Protein AF-A0A6M5Z4W3-F1 (afdb_monomer_lite)

pLDDT: mean 70.96, std 9.64, range [47.41, 86.81]

Sequence (164 aa):
MSFRVVSAALLLSSVPIVGCGTVANVARSRPEEGGRVPFGGVKQDMVCIRKAANGDLGFRAHPKSDAEQYPQLALMCFCAVDLPFSVIGDILTWPYTVSFTLINEPVPTPLMGPSSAPVPGAVLIPAQGSVFAPGVTPAPGSGETRPMIPPAVPLPQPRPANLP

Organism: NCBI:txid2774151

Secondary structure (DSSP, 8-state):
-HHHHHHHHHHHHHTTTS-HHHHHHHHT--GGGTSPPTTHHHHHHHHHHHHHHHTTTTTTT----TTSHHHHHHHHHHHHHHHHHHHHHHHHHHHHHHHHHHHHSPP------------TT---PPPPPPPPPPP-----------------PPPPPPPPP---

Foldseek 3Di:
DVVVVVVVVVVVVCDVQQFPLQVCQVVPQDVVPPGRDQLSSLVVLVVLLVCLVVVVPPPPPDDDDPVVVVVSVVSNVSSVVNNVSSVVSSVVCVVVRVVVCVVPPPDPPPPPPPPPDPDPDPDDDDDDDDDDDDDDDDDPPPPPCDPPPPPPDDDDDDDDDDDD

Radius of gyration: 29.25 Å; chains: 1; bounding box: 59×66×80 Å

Structure (mmCIF, N/CA/C/O backbone):
data_AF-A0A6M5Z4W3-F1
#
_entry.id   AF-A0A6M5Z4W3-F1
#
loop_
_atom_site.group_PDB
_atom_site.id
_atom_site.type_symbol
_atom_site.label_atom_id
_atom_site.label_alt_id
_atom_site.label_comp_id
_atom_site.label_asym_id
_atom_site.label_entity_id
_atom_site.label_seq_id
_atom_site.pdbx_PDB_ins_code
_atom_site.Cartn_x
_atom_site.Cartn_y
_atom_site.Cartn_z
_atom_site.occupancy
_atom_site.B_iso_or_equiv
_atom_site.auth_seq_id
_atom_site.auth_comp_id
_atom_site.auth_asym_id
_atom_site.auth_atom_id
_atom_site.pdbx_PDB_model_num
ATOM 1 N N . MET A 1 1 ? 18.772 23.012 -7.279 1.00 57.94 1 MET A N 1
ATOM 2 C CA . MET A 1 1 ? 18.583 22.663 -5.848 1.00 57.94 1 MET A CA 1
ATOM 3 C C . MET A 1 1 ? 17.150 22.941 -5.383 1.00 57.94 1 MET A C 1
ATOM 5 O O . MET A 1 1 ? 16.519 22.027 -4.875 1.00 57.94 1 MET A O 1
ATOM 9 N N . SER A 1 2 ? 16.600 24.135 -5.632 1.00 68.75 2 SER A N 1
ATOM 10 C CA . SER A 1 2 ? 15.237 24.556 -5.239 1.00 68.75 2 SER A CA 1
ATOM 11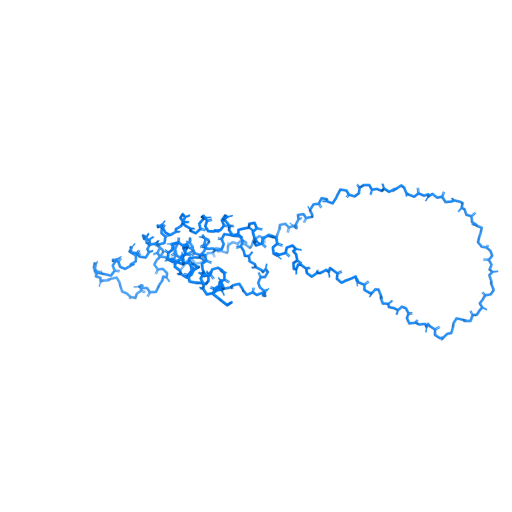 C C . SER A 1 2 ? 14.103 23.620 -5.684 1.00 68.75 2 SER A C 1
ATOM 13 O O . SER A 1 2 ? 13.245 23.291 -4.877 1.00 68.75 2 SER A O 1
ATOM 15 N N . PHE A 1 3 ? 14.129 23.107 -6.918 1.00 73.94 3 PHE A N 1
ATOM 16 C CA . PHE A 1 3 ? 13.088 22.195 -7.422 1.00 73.94 3 PHE A CA 1
ATOM 17 C C . PHE A 1 3 ? 12.959 20.891 -6.612 1.00 73.94 3 PHE A C 1
ATOM 19 O O . PHE A 1 3 ? 11.853 20.416 -6.359 1.00 73.94 3 PHE A O 1
ATOM 26 N N . ARG A 1 4 ? 14.089 20.331 -6.152 1.00 71.56 4 ARG A N 1
ATOM 27 C CA . ARG A 1 4 ? 14.097 19.115 -5.321 1.00 71.56 4 ARG A CA 1
ATOM 28 C C . ARG A 1 4 ? 13.531 19.386 -3.927 1.00 71.56 4 ARG A C 1
ATOM 30 O O . ARG A 1 4 ? 12.799 18.556 -3.408 1.00 71.56 4 ARG A O 1
ATOM 37 N N . VAL A 1 5 ? 13.828 20.558 -3.360 1.00 78.06 5 VAL A N 1
ATOM 38 C CA . VAL A 1 5 ? 13.319 20.982 -2.045 1.00 78.06 5 VAL A CA 1
ATOM 39 C C . VAL A 1 5 ? 11.813 21.236 -2.099 1.00 78.06 5 VAL A C 1
ATOM 41 O O . VAL A 1 5 ? 11.091 20.744 -1.241 1.00 78.06 5 VAL A O 1
ATOM 44 N N . VAL A 1 6 ? 11.323 21.924 -3.135 1.00 79.06 6 VAL A N 1
ATOM 45 C CA . VAL A 1 6 ? 9.884 22.175 -3.332 1.00 79.06 6 VAL A CA 1
ATOM 46 C C . VAL A 1 6 ? 9.124 20.870 -3.575 1.00 79.06 6 VAL A C 1
ATOM 48 O O . VAL A 1 6 ? 8.075 20.661 -2.976 1.00 79.06 6 VAL A O 1
ATOM 51 N N . SER A 1 7 ? 9.674 19.954 -4.380 1.00 68.62 7 SER A N 1
ATOM 52 C CA . SER A 1 7 ? 9.058 18.637 -4.607 1.00 68.62 7 SER A CA 1
ATOM 53 C C . SER A 1 7 ? 9.009 17.795 -3.331 1.00 68.62 7 SER A C 1
ATOM 55 O O . SER A 1 7 ? 7.982 17.191 -3.040 1.00 68.62 7 SER A O 1
ATOM 57 N N . ALA A 1 8 ? 10.087 17.782 -2.540 1.00 68.19 8 ALA A N 1
ATOM 58 C CA . ALA A 1 8 ? 10.112 17.081 -1.260 1.00 68.19 8 ALA A CA 1
ATOM 59 C C . ALA A 1 8 ? 9.130 17.697 -0.252 1.00 68.19 8 ALA A C 1
ATOM 61 O O . ALA A 1 8 ? 8.435 16.956 0.430 1.00 68.19 8 ALA A O 1
ATOM 62 N N . ALA A 1 9 ? 9.030 19.028 -0.191 1.00 76.75 9 ALA A N 1
ATOM 63 C CA . ALA A 1 9 ? 8.095 19.725 0.690 1.00 76.75 9 ALA A CA 1
ATOM 64 C C . ALA A 1 9 ? 6.630 19.478 0.301 1.00 76.75 9 ALA A C 1
ATOM 66 O O . ALA A 1 9 ? 5.814 19.229 1.180 1.00 76.75 9 ALA A O 1
ATOM 67 N N . LEU A 1 10 ? 6.303 19.482 -0.997 1.00 72.25 10 LEU A N 1
ATOM 68 C CA . LEU A 1 10 ? 4.963 19.147 -1.494 1.00 72.25 10 LEU A CA 1
ATOM 69 C C . LEU A 1 10 ? 4.605 17.679 -1.237 1.00 72.25 10 LEU A C 1
ATOM 71 O O . LEU A 1 10 ? 3.479 17.394 -0.845 1.00 72.25 10 LEU A O 1
ATOM 75 N N . LEU A 1 11 ? 5.562 16.759 -1.398 1.00 66.38 11 LEU A N 1
ATOM 76 C CA . LEU A 1 11 ? 5.385 15.357 -1.011 1.00 66.38 11 LEU A CA 1
ATOM 77 C C . LEU A 1 11 ? 5.155 15.224 0.497 1.00 66.38 11 LEU A C 1
ATOM 79 O O . LEU A 1 11 ? 4.247 14.520 0.914 1.00 66.38 11 LEU A O 1
ATOM 83 N N . LEU A 1 12 ? 5.928 15.928 1.326 1.00 67.06 12 LEU A N 1
ATOM 84 C CA . LEU A 1 12 ? 5.754 15.901 2.781 1.00 67.06 12 LEU A CA 1
ATOM 85 C C . LEU A 1 12 ? 4.433 16.543 3.224 1.00 67.06 12 LEU A C 1
ATOM 87 O O . LEU A 1 12 ? 3.841 16.100 4.202 1.00 67.06 12 LEU A O 1
ATOM 91 N N . SER A 1 13 ? 3.962 17.573 2.517 1.00 68.88 13 SER A N 1
ATOM 92 C CA . SER A 1 13 ? 2.669 18.201 2.802 1.00 68.88 13 SER A CA 1
ATOM 93 C C . SER A 1 13 ? 1.497 17.365 2.297 1.00 68.88 13 SER A C 1
ATOM 95 O O . SER A 1 13 ? 0.391 17.532 2.807 1.00 68.88 13 SER A O 1
ATOM 97 N N . SER A 1 14 ? 1.711 16.486 1.314 1.00 64.94 14 SER A N 1
ATOM 98 C CA . SER A 1 14 ? 0.694 15.542 0.868 1.00 64.94 14 SER A CA 1
ATOM 99 C C . SER A 1 14 ? 0.680 14.262 1.694 1.00 64.94 14 SER A C 1
ATOM 101 O O . SER A 1 14 ? -0.360 13.633 1.719 1.00 64.94 14 SER A O 1
ATOM 103 N N . VAL A 1 15 ? 1.736 13.902 2.436 1.00 61.84 15 VAL A N 1
ATOM 104 C CA . VAL A 1 15 ? 1.760 12.755 3.379 1.00 61.84 15 VAL A CA 1
ATOM 105 C C . VAL A 1 15 ? 0.565 12.683 4.348 1.00 61.84 15 VAL A C 1
ATOM 107 O O . VAL A 1 15 ? 0.100 11.579 4.590 1.00 61.84 15 VAL A O 1
ATOM 110 N N . PRO A 1 16 ? 0.024 13.777 4.914 1.00 56.06 16 PRO A N 1
ATOM 111 C CA . PRO A 1 16 ? -1.213 13.695 5.701 1.00 56.06 16 PRO A CA 1
ATOM 112 C C . PRO A 1 16 ? -2.486 13.483 4.859 1.00 56.06 16 PRO A C 1
ATOM 114 O O . PRO A 1 16 ? -3.539 13.203 5.420 1.00 56.06 16 PRO A O 1
ATOM 117 N N . ILE A 1 17 ? -2.402 13.643 3.536 1.00 59.41 17 ILE A N 1
ATOM 118 C CA . ILE A 1 17 ? -3.491 13.457 2.563 1.00 59.41 17 ILE A CA 1
ATOM 119 C C . ILE A 1 17 ? -3.387 12.086 1.879 1.00 59.41 17 ILE A C 1
ATOM 121 O O . ILE A 1 17 ? -4.408 11.489 1.568 1.00 59.41 17 ILE A O 1
ATOM 125 N N . VAL A 1 18 ? -2.177 11.584 1.611 1.00 58.56 18 VAL A N 1
ATOM 126 C CA . VAL A 1 18 ? -1.943 10.224 1.111 1.00 58.56 18 VAL A CA 1
ATOM 127 C C . VAL A 1 18 ? -1.845 9.326 2.321 1.00 58.56 18 VAL A C 1
ATOM 129 O O . VAL A 1 18 ? -0.907 9.463 3.099 1.00 58.56 18 VAL A O 1
ATOM 132 N N . GLY A 1 19 ? -2.808 8.432 2.484 1.00 61.88 19 GLY A N 1
ATOM 133 C CA . GLY A 1 19 ? -2.976 7.746 3.747 1.00 61.88 19 GLY A CA 1
ATOM 134 C C . GLY A 1 19 ? -1.731 7.085 4.319 1.00 61.88 19 GLY A C 1
ATOM 135 O O . GLY A 1 19 ? -0.818 6.657 3.599 1.00 61.88 19 GLY A O 1
ATOM 136 N N . CYS A 1 20 ? -1.685 7.008 5.646 1.00 67.00 20 CYS A N 1
ATOM 137 C CA . CYS A 1 20 ? -0.563 6.459 6.400 1.00 67.00 20 CYS A CA 1
ATOM 138 C C . CYS A 1 20 ? -0.210 5.030 5.950 1.00 67.00 20 CYS A C 1
ATOM 140 O O . CYS A 1 20 ? 0.972 4.663 5.939 1.00 67.00 20 CYS A O 1
ATOM 142 N N . GLY A 1 21 ? -1.202 4.267 5.477 1.00 63.25 21 GLY A N 1
ATOM 143 C CA . GLY A 1 21 ? -1.012 2.963 4.850 1.00 63.25 21 GLY A CA 1
ATOM 144 C C . GLY A 1 21 ? -0.114 3.023 3.611 1.00 63.25 21 GLY A C 1
ATOM 145 O O . GLY A 1 21 ? 0.799 2.205 3.462 1.00 63.25 21 GLY A O 1
ATOM 146 N N . THR A 1 22 ? -0.295 4.022 2.744 1.00 65.75 22 THR A N 1
ATOM 147 C CA . THR A 1 22 ? 0.499 4.187 1.511 1.00 65.75 22 THR A CA 1
ATOM 148 C C . THR A 1 22 ? 1.957 4.510 1.833 1.00 65.75 22 THR A C 1
ATOM 150 O O . THR A 1 22 ? 2.875 3.907 1.271 1.00 65.75 22 THR A O 1
ATOM 153 N N . VAL A 1 23 ? 2.190 5.408 2.794 1.00 66.94 23 VAL A N 1
ATOM 154 C CA . VAL A 1 23 ? 3.547 5.759 3.243 1.00 66.94 23 VAL A CA 1
ATOM 155 C C . VAL A 1 23 ? 4.237 4.553 3.877 1.00 66.94 23 VAL A C 1
ATOM 157 O O . VAL A 1 23 ? 5.395 4.273 3.562 1.00 66.94 23 VAL A O 1
ATOM 160 N N . ALA A 1 24 ? 3.524 3.792 4.711 1.00 68.12 24 ALA A N 1
ATOM 161 C CA . ALA A 1 24 ? 4.049 2.568 5.303 1.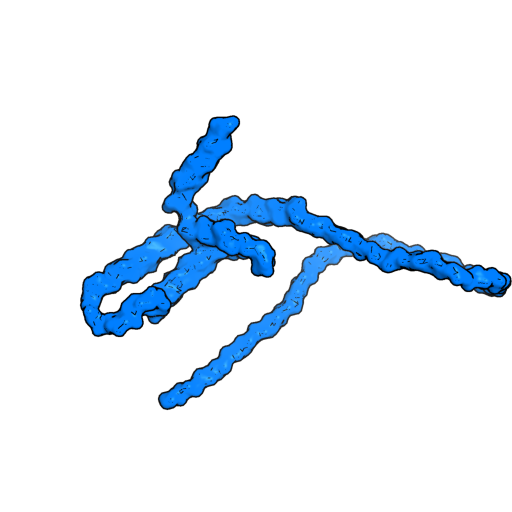00 68.12 24 ALA A CA 1
ATOM 162 C C . ALA A 1 24 ? 4.406 1.519 4.237 1.00 68.12 24 ALA A C 1
ATOM 164 O O . ALA A 1 24 ? 5.444 0.870 4.360 1.00 68.12 24 ALA A O 1
ATOM 165 N N . ASN A 1 25 ? 3.605 1.386 3.175 1.00 68.56 25 ASN A N 1
ATOM 166 C CA . ASN A 1 25 ? 3.881 0.472 2.064 1.00 68.56 25 ASN A CA 1
ATOM 167 C C . ASN A 1 25 ? 5.161 0.860 1.299 1.00 68.56 25 ASN A C 1
ATOM 169 O O . ASN A 1 25 ? 6.026 0.020 1.034 1.00 68.56 25 ASN A O 1
ATOM 173 N N . VAL A 1 26 ? 5.331 2.153 1.002 1.00 67.44 26 VAL A N 1
ATOM 174 C CA . VAL A 1 26 ? 6.539 2.659 0.331 1.00 67.44 26 VAL A CA 1
ATOM 175 C C . VAL A 1 26 ? 7.773 2.515 1.230 1.00 67.44 26 VAL A C 1
ATOM 177 O O . VAL A 1 26 ? 8.830 2.110 0.748 1.00 67.44 26 VAL A O 1
ATOM 180 N N . ALA A 1 27 ? 7.643 2.792 2.531 1.00 71.44 27 ALA A N 1
ATOM 181 C CA . ALA A 1 27 ? 8.749 2.731 3.488 1.00 71.44 27 ALA A CA 1
ATOM 182 C C . ALA A 1 27 ? 9.176 1.296 3.844 1.00 71.44 27 ALA A C 1
ATOM 184 O O . ALA A 1 27 ? 10.354 1.054 4.102 1.00 71.44 27 ALA A O 1
ATOM 185 N N . ARG A 1 28 ? 8.241 0.336 3.867 1.00 66.62 28 ARG A N 1
ATOM 186 C CA . ARG A 1 28 ? 8.508 -1.066 4.236 1.00 66.62 28 ARG A CA 1
ATOM 187 C C . ARG A 1 28 ? 8.930 -1.958 3.084 1.00 66.62 28 ARG A C 1
ATOM 189 O O . ARG A 1 28 ? 9.117 -3.143 3.327 1.00 66.62 28 ARG A O 1
ATOM 196 N N . SER A 1 29 ? 9.079 -1.431 1.871 1.00 59.28 29 SER A N 1
ATOM 197 C CA . SER A 1 29 ? 9.490 -2.212 0.702 1.00 59.28 29 SER A CA 1
ATOM 198 C C . SER A 1 29 ? 10.871 -2.846 0.932 1.00 59.28 29 SER A C 1
ATOM 200 O O . SER A 1 29 ? 11.897 -2.279 0.556 1.00 59.28 29 SER A O 1
ATOM 202 N N . ARG A 1 30 ? 10.907 -4.014 1.584 1.00 61.75 30 ARG A N 1
ATOM 203 C CA . ARG A 1 30 ? 12.092 -4.851 1.700 1.00 61.75 30 ARG A CA 1
ATOM 204 C C . ARG A 1 30 ? 12.288 -5.520 0.344 1.00 61.75 30 ARG A C 1
ATOM 206 O O . ARG A 1 30 ? 11.384 -6.216 -0.115 1.00 61.75 30 ARG A O 1
ATOM 213 N N . PRO A 1 31 ? 13.451 -5.336 -0.299 1.00 57.62 31 PRO A N 1
ATOM 214 C CA . PRO A 1 31 ? 13.738 -5.965 -1.588 1.00 57.62 31 PRO A CA 1
ATOM 215 C C . PRO A 1 31 ? 13.597 -7.495 -1.552 1.00 57.62 31 PRO A C 1
ATOM 217 O O . PRO A 1 31 ? 13.277 -8.109 -2.562 1.00 57.62 31 PRO A O 1
ATOM 220 N N . GLU A 1 32 ? 13.802 -8.095 -0.377 1.00 65.69 32 GLU A N 1
ATOM 221 C CA . GLU A 1 32 ? 13.840 -9.544 -0.162 1.00 65.69 32 GLU A CA 1
ATOM 222 C C . GLU A 1 32 ? 12.467 -10.237 -0.261 1.00 65.69 32 GLU A C 1
ATOM 224 O O . GLU A 1 32 ? 12.415 -11.439 -0.496 1.00 65.69 32 GLU A O 1
ATOM 229 N N . GLU A 1 33 ? 11.353 -9.506 -0.136 1.00 64.00 33 GLU A N 1
ATOM 230 C CA . GLU A 1 33 ? 9.992 -10.082 -0.100 1.00 64.00 33 GLU A CA 1
ATOM 231 C C . GLU A 1 33 ? 9.254 -10.035 -1.452 1.00 64.00 33 GLU A C 1
ATOM 233 O O . GLU A 1 33 ? 8.044 -10.246 -1.515 1.00 64.00 33 GLU A O 1
ATOM 238 N N . GLY A 1 34 ? 9.967 -9.799 -2.558 1.00 64.50 34 GLY A N 1
ATOM 239 C CA . GLY A 1 34 ? 9.372 -9.846 -3.902 1.00 64.50 34 GLY A CA 1
ATOM 240 C C . GLY A 1 34 ? 8.815 -8.511 -4.408 1.00 64.50 34 GLY A C 1
ATOM 241 O O . GLY A 1 34 ? 7.969 -8.489 -5.299 1.00 64.50 34 GLY A O 1
ATOM 242 N N . GLY A 1 35 ? 9.313 -7.390 -3.881 1.00 70.50 35 GLY A N 1
ATOM 243 C CA . GLY A 1 35 ? 9.053 -6.054 -4.420 1.00 70.50 35 GLY A CA 1
ATOM 244 C C . GLY A 1 35 ? 7.822 -5.349 -3.843 1.00 70.50 35 GLY A C 1
ATOM 245 O O . GLY A 1 35 ? 7.309 -5.684 -2.778 1.00 70.50 35 GLY A O 1
ATOM 246 N N . ARG A 1 36 ? 7.379 -4.288 -4.529 1.00 69.31 36 ARG A N 1
ATOM 247 C CA . ARG A 1 36 ? 6.249 -3.457 -4.089 1.00 69.31 36 ARG A CA 1
ATOM 248 C C . ARG A 1 36 ? 4.931 -4.161 -4.374 1.00 69.31 36 ARG A C 1
ATOM 250 O O . ARG A 1 36 ? 4.588 -4.405 -5.528 1.00 69.31 36 ARG A O 1
ATOM 257 N N . VAL A 1 37 ? 4.169 -4.439 -3.321 1.00 72.88 37 VAL A N 1
ATOM 258 C CA . VAL A 1 37 ? 2.866 -5.091 -3.447 1.00 72.88 37 VAL A CA 1
ATOM 259 C C . VAL A 1 37 ? 1.810 -4.059 -3.874 1.00 72.88 37 VAL A C 1
ATOM 261 O O . VAL A 1 37 ? 1.674 -3.031 -3.198 1.00 72.88 37 VAL A O 1
ATOM 264 N N . PRO A 1 38 ? 1.031 -4.316 -4.950 1.00 72.94 38 PRO A N 1
ATOM 265 C CA . PRO A 1 38 ? -0.136 -3.504 -5.287 1.00 72.94 38 PRO A CA 1
ATOM 266 C C . PRO A 1 38 ? -1.071 -3.388 -4.093 1.00 72.94 38 PRO A C 1
ATOM 268 O O . PRO A 1 38 ? -1.396 -4.395 -3.450 1.00 72.94 38 PRO A O 1
ATOM 271 N N . PHE A 1 39 ? -1.544 -2.171 -3.844 1.00 76.00 39 PHE A N 1
ATOM 272 C CA . PHE A 1 39 ? -2.502 -1.881 -2.782 1.00 76.00 39 PHE A CA 1
ATOM 273 C C . PHE A 1 39 ? -2.005 -2.231 -1.375 1.00 76.00 39 PHE A C 1
ATOM 275 O O . PHE A 1 39 ? -2.785 -2.616 -0.501 1.00 76.00 39 PHE A O 1
ATOM 282 N N . GLY A 1 40 ? -0.688 -2.184 -1.152 1.00 77.25 40 GLY A N 1
ATOM 283 C CA . GLY A 1 40 ? -0.115 -2.542 0.142 1.00 77.25 40 GLY A CA 1
ATOM 284 C C . GLY A 1 40 ? -0.572 -1.611 1.267 1.00 77.25 40 GLY A C 1
ATOM 285 O O . GLY A 1 40 ? -0.731 -2.081 2.393 1.00 77.25 40 GLY A O 1
ATOM 286 N N . GLY A 1 41 ? -0.886 -0.345 0.960 1.00 76.06 41 GLY A N 1
ATOM 287 C CA . GLY A 1 41 ? -1.475 0.575 1.931 1.00 76.06 41 GLY A CA 1
ATOM 288 C C . GLY A 1 41 ? -2.867 0.135 2.364 1.00 76.06 41 GLY A C 1
ATOM 289 O O . GLY A 1 41 ? -3.093 -0.114 3.544 1.00 76.06 41 GLY A O 1
ATOM 290 N N . VAL A 1 42 ? -3.753 -0.122 1.400 1.00 79.12 42 VAL A N 1
ATOM 291 C CA . VAL A 1 42 ? -5.114 -0.620 1.672 1.00 79.12 42 VAL A CA 1
ATOM 292 C C . VAL A 1 42 ? -5.101 -1.949 2.435 1.00 79.12 42 VAL A C 1
ATOM 294 O O . VAL A 1 42 ? -5.888 -2.148 3.362 1.00 79.12 42 VAL A O 1
ATOM 297 N N . LYS A 1 43 ? -4.198 -2.874 2.082 1.00 82.81 43 LYS A N 1
ATOM 298 C CA . LYS A 1 43 ? -4.043 -4.146 2.810 1.00 82.81 43 LYS A CA 1
ATOM 299 C C . LYS A 1 43 ? -3.619 -3.915 4.258 1.00 82.81 43 LYS A C 1
ATOM 301 O O . LYS A 1 43 ? -4.160 -4.565 5.151 1.00 82.81 43 LYS A O 1
ATOM 306 N N . GLN A 1 44 ? -2.678 -3.004 4.494 1.00 80.50 44 GLN A N 1
ATOM 307 C CA . GLN A 1 44 ? -2.225 -2.656 5.837 1.00 80.50 44 GLN A CA 1
ATOM 308 C C . GLN A 1 44 ? -3.354 -2.018 6.658 1.00 80.50 44 GLN A C 1
ATOM 310 O O . GLN A 1 44 ? -3.562 -2.421 7.805 1.00 80.50 44 GLN A O 1
ATOM 315 N N . ASP A 1 45 ? -4.123 -1.105 6.062 1.00 78.75 45 ASP A N 1
ATOM 316 C CA . ASP A 1 45 ? -5.263 -0.444 6.706 1.00 78.75 45 ASP A CA 1
ATOM 317 C C . ASP A 1 45 ? -6.349 -1.466 7.076 1.00 78.75 45 ASP A C 1
ATOM 319 O O . ASP A 1 45 ? -6.831 -1.492 8.209 1.00 78.75 45 ASP A O 1
ATOM 323 N N . MET A 1 46 ? -6.660 -2.401 6.171 1.00 83.00 46 MET A N 1
ATOM 324 C CA . MET A 1 46 ? -7.587 -3.512 6.423 1.00 83.00 46 MET A CA 1
ATOM 325 C C . MET A 1 46 ? -7.108 -4.447 7.539 1.00 83.00 46 MET A C 1
ATOM 327 O O . MET A 1 46 ? -7.906 -4.877 8.376 1.00 83.00 46 MET A O 1
ATOM 331 N N . VAL A 1 47 ? -5.811 -4.763 7.586 1.00 85.31 47 VAL A N 1
ATOM 332 C CA . VAL A 1 47 ? -5.230 -5.559 8.678 1.00 85.31 47 VAL A CA 1
ATOM 333 C C . VAL A 1 47 ? -5.325 -4.800 10.001 1.00 85.31 47 VAL A C 1
ATOM 335 O O . VAL A 1 47 ? -5.635 -5.416 11.021 1.00 85.31 47 VAL A O 1
ATOM 338 N N . CYS A 1 48 ? -5.098 -3.485 9.996 1.00 80.88 48 CYS A N 1
ATOM 339 C CA . CYS A 1 48 ? -5.234 -2.641 11.180 1.00 80.88 48 CYS A CA 1
ATOM 340 C C . CYS A 1 48 ? -6.683 -2.619 11.685 1.00 80.88 48 CYS A C 1
ATOM 342 O O . CYS A 1 48 ? -6.918 -2.927 12.851 1.00 80.88 48 CYS A O 1
ATOM 344 N N . ILE A 1 49 ? -7.654 -2.375 10.797 1.00 82.19 49 ILE A N 1
ATOM 345 C CA . ILE A 1 49 ? -9.090 -2.390 11.116 1.00 82.19 49 ILE A CA 1
ATOM 346 C C . ILE A 1 49 ? -9.512 -3.760 11.651 1.00 82.19 49 ILE A C 1
ATOM 348 O O . ILE A 1 49 ? -10.189 -3.831 12.673 1.00 82.19 49 ILE A O 1
ATOM 352 N N . ARG A 1 50 ? -9.075 -4.861 11.022 1.00 86.81 50 ARG A N 1
ATOM 353 C CA . ARG A 1 50 ? -9.378 -6.221 11.497 1.00 86.81 50 ARG A CA 1
ATOM 354 C C . ARG A 1 50 ? -8.795 -6.475 12.891 1.00 86.81 50 ARG A C 1
ATOM 356 O O . ARG A 1 50 ? -9.501 -6.988 13.753 1.00 86.81 50 ARG A O 1
ATOM 363 N N . LYS A 1 51 ? -7.530 -6.112 13.129 1.00 83.94 51 LYS A N 1
ATOM 364 C CA . LYS A 1 51 ? -6.887 -6.266 14.447 1.00 83.94 51 LYS A CA 1
ATOM 365 C C . LYS A 1 51 ? -7.552 -5.396 15.510 1.00 83.94 51 LYS A C 1
ATOM 367 O O . LYS A 1 51 ? -7.740 -5.853 16.634 1.00 83.94 51 LYS A O 1
ATOM 372 N N . ALA A 1 52 ? -7.932 -4.170 15.156 1.00 80.75 52 ALA A N 1
ATOM 373 C CA . ALA A 1 52 ? -8.692 -3.289 16.028 1.00 80.75 52 ALA A CA 1
ATOM 374 C C . ALA A 1 52 ? -10.065 -3.897 16.349 1.00 80.75 52 ALA A C 1
ATOM 376 O O . ALA A 1 52 ? -10.418 -3.969 17.517 1.00 80.75 52 ALA A O 1
ATOM 377 N N . ALA A 1 53 ? -10.797 -4.417 15.364 1.00 81.31 53 ALA A N 1
ATOM 378 C CA . ALA A 1 53 ? -12.100 -5.049 15.578 1.00 81.31 53 ALA A CA 1
ATOM 379 C C . ALA A 1 53 ? -12.021 -6.308 16.464 1.00 81.31 53 ALA A C 1
ATOM 381 O O . ALA A 1 53 ? -12.905 -6.541 17.284 1.00 81.31 53 ALA A O 1
ATOM 382 N N . ASN A 1 54 ? -10.944 -7.087 16.342 1.00 84.19 54 ASN A N 1
ATOM 383 C CA . ASN A 1 54 ? -10.716 -8.284 17.156 1.00 84.19 54 ASN A CA 1
ATOM 384 C C . ASN A 1 54 ? -10.172 -7.984 18.566 1.00 84.19 54 ASN A C 1
ATOM 386 O O . ASN A 1 54 ? -10.149 -8.870 19.418 1.00 84.19 54 ASN A O 1
ATOM 390 N N . GLY A 1 55 ? -9.717 -6.753 18.827 1.00 78.31 55 GLY A N 1
ATOM 391 C CA . GLY A 1 55 ? -9.035 -6.397 20.075 1.00 78.31 55 GLY A CA 1
ATOM 392 C C . GLY A 1 55 ? -7.588 -6.904 20.174 1.00 78.31 55 GLY A C 1
ATOM 393 O O . GLY A 1 55 ? -7.019 -6.904 21.264 1.00 78.31 55 GLY A O 1
ATOM 394 N N . ASP A 1 56 ? -6.976 -7.292 19.051 1.00 81.62 56 ASP A N 1
ATOM 395 C CA . ASP A 1 56 ? -5.627 -7.879 18.976 1.00 81.62 56 ASP A CA 1
ATOM 396 C C . ASP A 1 56 ? -4.498 -6.845 19.160 1.00 81.62 56 ASP A C 1
ATOM 398 O O . ASP A 1 56 ? -3.329 -7.206 19.277 1.00 81.62 56 ASP A O 1
ATOM 402 N N . LEU A 1 57 ? -4.812 -5.544 19.186 1.00 72.62 57 LEU A N 1
ATOM 403 C CA . LEU A 1 57 ? -3.828 -4.458 19.327 1.00 72.62 57 LEU A CA 1
ATOM 404 C C . LEU A 1 57 ? -3.284 -4.281 20.759 1.00 72.62 57 LEU A C 1
ATOM 406 O O . LEU A 1 57 ? -2.727 -3.238 21.081 1.00 72.62 57 LEU A O 1
ATOM 410 N N . GLY A 1 58 ? -3.419 -5.288 21.625 1.00 63.50 58 GLY A N 1
ATOM 411 C CA . GLY A 1 58 ? -2.758 -5.310 22.935 1.00 63.50 58 GLY A CA 1
ATOM 412 C C . GLY A 1 58 ? -3.383 -4.418 24.013 1.00 63.50 58 GLY A C 1
ATOM 413 O O . GLY A 1 58 ? -2.907 -4.432 25.141 1.00 63.50 58 GLY A O 1
ATOM 414 N N . PHE A 1 59 ? -4.481 -3.711 23.728 1.00 55.66 59 PHE A N 1
ATOM 415 C CA . PHE A 1 59 ? -5.244 -2.979 24.753 1.00 55.66 59 PHE A CA 1
ATOM 416 C C . PHE A 1 59 ? -6.136 -3.888 25.614 1.00 55.66 59 PHE A C 1
ATOM 418 O O . PHE A 1 59 ? -6.725 -3.449 26.596 1.00 55.66 59 PHE A O 1
ATOM 425 N N . ARG A 1 60 ? -6.209 -5.188 25.307 1.00 55.50 60 ARG A N 1
ATOM 426 C CA . ARG A 1 60 ? -6.853 -6.174 26.178 1.00 55.50 60 ARG A CA 1
ATOM 427 C C . ARG A 1 60 ? -5.867 -6.697 27.224 1.00 55.50 60 ARG A C 1
ATOM 429 O O . ARG A 1 60 ? -5.317 -7.783 27.077 1.00 55.50 60 ARG A O 1
ATOM 436 N N . ALA A 1 61 ? -5.702 -5.949 28.310 1.00 51.06 61 ALA A N 1
ATOM 437 C CA . ALA A 1 61 ? -5.236 -6.531 29.572 1.00 51.06 61 ALA A CA 1
ATOM 438 C C . ALA A 1 61 ? -6.323 -6.528 30.659 1.00 51.06 61 ALA A C 1
ATOM 440 O O . ALA A 1 61 ? -6.303 -7.402 31.520 1.00 51.06 61 ALA A O 1
ATOM 441 N N . HIS A 1 62 ? -7.334 -5.652 30.587 1.00 53.25 62 HIS A N 1
ATOM 442 C CA . HIS A 1 62 ? -8.473 -5.721 31.501 1.00 53.25 62 HIS A CA 1
ATOM 443 C C . HIS A 1 62 ? -9.777 -5.198 30.881 1.00 53.25 62 HIS A C 1
ATOM 445 O O . HIS A 1 62 ? -9.807 -4.098 30.343 1.00 53.25 62 HIS A O 1
ATOM 451 N N . PRO A 1 63 ? -10.896 -5.935 30.990 1.00 56.28 63 PRO A N 1
ATOM 452 C CA . PRO A 1 63 ? -12.211 -5.388 30.695 1.00 56.28 63 PRO A CA 1
ATOM 453 C C . PRO A 1 63 ? -12.640 -4.520 31.880 1.00 56.28 63 PRO A C 1
ATOM 455 O O . PRO A 1 63 ? -13.238 -5.067 32.802 1.00 56.28 63 PRO A O 1
ATOM 458 N N . LYS A 1 64 ? -12.282 -3.227 31.935 1.00 53.31 64 LYS A N 1
ATOM 459 C CA . LYS A 1 64 ? -12.855 -2.277 32.920 1.00 53.31 64 LYS A CA 1
ATOM 460 C C . LYS A 1 64 ? -12.396 -0.825 32.702 1.00 53.31 64 LYS A C 1
ATOM 462 O O . LYS A 1 64 ? -11.528 -0.333 33.408 1.00 53.31 64 LYS A O 1
ATOM 467 N N . SER A 1 65 ? -13.027 -0.125 31.762 1.00 60.91 65 SER A N 1
ATOM 468 C CA . SER A 1 65 ? -13.598 1.225 31.949 1.00 60.91 65 SER A CA 1
ATOM 469 C C . SER A 1 65 ? -14.087 1.759 30.597 1.00 60.91 65 SER A C 1
ATOM 471 O O . SER A 1 65 ? -13.400 1.616 29.588 1.00 60.91 65 SER A O 1
ATOM 473 N N . ASP A 1 66 ? -15.256 2.403 30.567 1.00 64.00 66 ASP A N 1
ATOM 474 C CA . ASP A 1 66 ? -15.831 3.013 29.352 1.00 64.00 66 ASP A CA 1
ATOM 475 C C . ASP A 1 66 ? -14.924 4.102 28.729 1.00 64.00 66 ASP A C 1
ATOM 477 O O . ASP A 1 66 ? -15.129 4.530 27.595 1.00 64.00 66 ASP A O 1
ATOM 481 N N . ALA A 1 67 ? -13.879 4.533 29.445 1.00 63.44 67 ALA A N 1
ATOM 482 C CA . ALA A 1 67 ? -12.912 5.523 28.987 1.00 63.44 67 ALA A CA 1
ATOM 483 C C . ALA A 1 67 ? -11.892 4.976 27.963 1.00 63.44 67 ALA A C 1
ATOM 485 O O . ALA A 1 67 ? -11.376 5.751 27.158 1.00 63.44 67 ALA A O 1
ATOM 486 N N . GLU A 1 68 ? -11.621 3.664 27.933 1.00 62.12 68 GLU A N 1
ATOM 487 C CA . GLU A 1 68 ? -10.610 3.072 27.033 1.00 62.12 68 GLU A CA 1
ATOM 488 C C . GLU A 1 68 ? -11.143 2.699 25.634 1.00 62.12 68 GLU A C 1
ATOM 490 O O . GLU A 1 68 ? -10.353 2.401 24.738 1.00 62.12 68 GLU A O 1
ATOM 495 N N . GLN A 1 69 ? -12.458 2.770 25.384 1.00 67.88 69 GLN A N 1
ATOM 496 C CA . GLN A 1 69 ? -13.028 2.494 24.051 1.00 67.88 69 GLN A CA 1
ATOM 497 C C . GLN A 1 69 ? -12.774 3.612 23.027 1.00 67.88 69 GLN A C 1
ATOM 499 O O . GLN A 1 69 ? -12.691 3.352 21.823 1.00 67.88 69 GLN A O 1
ATOM 504 N N . TYR A 1 70 ? -12.621 4.855 23.488 1.00 75.19 70 TYR A N 1
ATOM 505 C CA . TYR A 1 70 ? -12.422 6.024 22.630 1.00 75.19 70 TYR A CA 1
ATOM 506 C C . TYR A 1 70 ? -11.200 5.947 21.700 1.00 75.19 70 TYR A C 1
ATOM 508 O O . TYR A 1 70 ? -11.370 6.197 20.506 1.00 75.19 70 TYR A O 1
ATOM 516 N 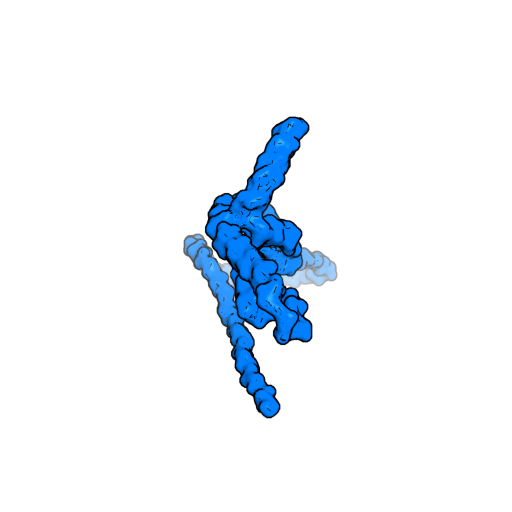N . PRO A 1 71 ? -9.984 5.596 22.163 1.00 76.06 71 PRO A N 1
ATOM 517 C CA . PRO A 1 71 ? -8.812 5.545 21.287 1.00 76.06 71 PRO A CA 1
ATOM 518 C C . PRO A 1 71 ? -8.921 4.475 20.193 1.00 76.06 71 PRO A C 1
ATOM 520 O O . PRO A 1 71 ? -8.472 4.698 19.070 1.00 76.06 71 PRO A O 1
ATOM 523 N N . GLN A 1 72 ? -9.552 3.335 20.481 1.00 74.12 72 GLN A N 1
ATOM 524 C CA . GLN A 1 72 ? -9.725 2.257 19.505 1.00 74.12 72 GLN A CA 1
ATOM 525 C C . GLN A 1 72 ? -10.749 2.633 18.428 1.00 74.12 72 GLN A C 1
ATOM 527 O O . GLN A 1 72 ? -10.513 2.395 17.242 1.00 74.12 72 GLN A O 1
ATOM 532 N N . LEU A 1 73 ? -11.847 3.284 18.829 1.00 79.06 73 LEU A N 1
ATOM 533 C CA . LEU A 1 73 ? -12.833 3.829 17.899 1.00 79.06 73 LEU A CA 1
ATOM 534 C C . LEU A 1 73 ? -12.233 4.957 17.051 1.00 79.06 73 LEU A C 1
ATOM 536 O O . LEU A 1 73 ? -12.443 4.987 15.842 1.00 79.06 73 LEU A O 1
ATOM 540 N N . ALA A 1 74 ? -11.438 5.842 17.658 1.00 79.94 74 ALA A N 1
ATOM 541 C CA . ALA A 1 74 ? -10.745 6.910 16.946 1.00 79.94 74 ALA A CA 1
ATOM 542 C C . ALA A 1 74 ? -9.766 6.354 15.902 1.00 79.94 74 ALA A C 1
ATOM 544 O O . ALA A 1 74 ? -9.771 6.821 14.765 1.00 79.94 74 ALA A O 1
ATOM 545 N N . LEU A 1 75 ? -8.982 5.325 16.247 1.00 79.75 75 LEU A N 1
ATOM 546 C CA . LEU A 1 75 ? -8.076 4.662 15.308 1.00 79.75 75 LEU A CA 1
ATOM 547 C C . LEU A 1 75 ? -8.842 3.989 14.162 1.00 79.75 75 LEU A C 1
ATOM 549 O O . LEU A 1 75 ? -8.453 4.121 13.005 1.00 79.75 75 LEU A O 1
ATOM 553 N N . MET A 1 76 ? -9.947 3.304 14.466 1.00 78.12 76 MET A N 1
ATOM 554 C CA . MET A 1 76 ? -10.787 2.672 13.450 1.00 78.12 76 MET A CA 1
ATOM 555 C C . MET A 1 76 ? -11.410 3.710 12.506 1.00 78.12 76 MET A C 1
ATOM 557 O O . MET A 1 76 ? -11.363 3.522 11.292 1.00 78.12 76 MET A O 1
ATOM 561 N N . CYS A 1 77 ? -11.940 4.815 13.038 1.00 79.44 77 CYS A N 1
ATOM 562 C CA . CYS A 1 77 ? -12.450 5.931 12.240 1.00 79.44 77 CYS A CA 1
ATOM 563 C C . CYS A 1 77 ? -11.347 6.562 11.389 1.00 79.44 77 CYS A C 1
ATOM 565 O O . CYS A 1 77 ? -11.575 6.831 10.214 1.00 79.44 77 CYS A O 1
ATOM 567 N N . PHE A 1 78 ? -10.149 6.749 11.948 1.00 80.12 78 PHE A N 1
ATOM 568 C CA . PHE A 1 78 ? -9.008 7.278 11.209 1.00 80.12 78 PHE A CA 1
ATOM 569 C C . PHE A 1 78 ? -8.647 6.359 10.037 1.00 80.12 78 PHE A C 1
ATOM 571 O O . PHE A 1 78 ? -8.659 6.813 8.901 1.00 80.12 78 PHE A O 1
ATOM 578 N N . CYS A 1 79 ? -8.456 5.055 10.272 1.00 75.31 79 CYS A N 1
ATOM 579 C CA . CYS A 1 79 ? -8.184 4.087 9.204 1.00 75.31 79 CYS A CA 1
ATOM 580 C C . CYS A 1 79 ? -9.317 4.001 8.164 1.00 75.31 79 CYS A C 1
ATOM 582 O O . CYS A 1 79 ? -9.049 3.825 6.979 1.00 75.31 79 CYS A O 1
ATOM 584 N N . ALA A 1 80 ? -10.581 4.122 8.580 1.00 79.25 80 ALA A N 1
ATOM 585 C CA . ALA A 1 80 ? -11.719 4.088 7.661 1.00 79.25 80 ALA A CA 1
ATOM 586 C C . ALA A 1 80 ? -11.775 5.329 6.755 1.00 79.25 80 ALA A C 1
ATOM 588 O O . ALA A 1 80 ? -12.068 5.204 5.566 1.00 79.25 80 ALA A O 1
ATOM 589 N N . VAL A 1 81 ? -11.474 6.511 7.303 1.00 81.62 81 VAL A N 1
ATOM 590 C CA . VAL A 1 81 ? -11.390 7.766 6.539 1.00 81.62 81 VAL A CA 1
ATOM 591 C C . VAL A 1 81 ? -10.149 7.787 5.648 1.00 81.62 81 VAL A C 1
ATOM 593 O O . VAL A 1 81 ? -10.199 8.359 4.564 1.00 81.62 81 VAL A O 1
ATOM 596 N N . ASP A 1 82 ? -9.068 7.130 6.069 1.00 76.38 82 ASP A N 1
ATOM 597 C CA . ASP A 1 82 ? -7.806 7.052 5.329 1.00 76.38 82 ASP A CA 1
ATOM 598 C C . ASP A 1 82 ? -7.874 6.117 4.112 1.00 76.38 82 ASP A C 1
ATOM 600 O O . ASP A 1 82 ? -7.208 6.322 3.098 1.00 76.38 82 ASP A O 1
ATOM 604 N N . LEU A 1 83 ? -8.745 5.111 4.174 1.00 79.38 83 LEU A N 1
ATOM 605 C CA . LEU A 1 83 ? -8.890 4.090 3.142 1.00 79.38 83 LEU A CA 1
ATOM 606 C C . LEU A 1 83 ? -9.128 4.619 1.716 1.00 79.38 83 LEU A C 1
ATOM 608 O O . LEU A 1 83 ? -8.429 4.168 0.805 1.00 79.38 83 LEU A O 1
ATOM 612 N N . PRO A 1 84 ? -10.075 5.548 1.460 1.00 79.25 84 PRO A N 1
ATOM 613 C CA . PRO A 1 84 ? -10.256 6.112 0.123 1.00 79.25 84 PRO A CA 1
ATOM 614 C C . PRO A 1 84 ? -9.004 6.842 -0.373 1.00 79.25 84 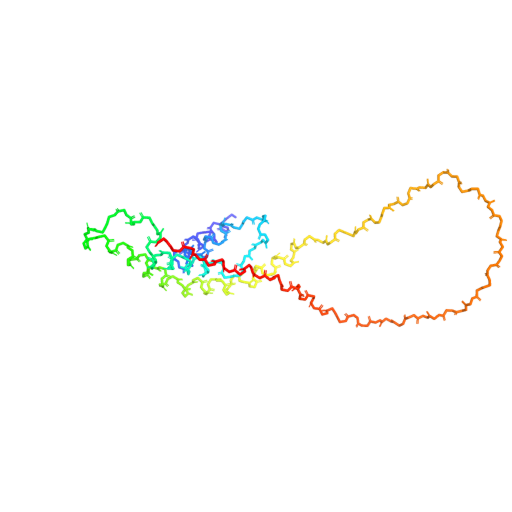PRO A C 1
ATOM 616 O O . PRO A 1 84 ? -8.681 6.756 -1.558 1.00 79.25 84 PRO A O 1
ATOM 619 N N . PHE A 1 85 ? -8.262 7.505 0.515 1.00 79.19 85 PHE A N 1
ATOM 620 C CA . PHE A 1 85 ? -7.016 8.173 0.151 1.00 79.19 85 PHE A CA 1
ATOM 621 C C . PHE A 1 85 ? -5.901 7.175 -0.159 1.00 79.19 85 PHE A C 1
ATOM 623 O O . PHE A 1 85 ? -5.191 7.364 -1.146 1.00 79.19 85 PHE A O 1
ATOM 630 N N . SER A 1 86 ? -5.789 6.088 0.610 1.00 74.75 86 SER A N 1
ATOM 631 C CA . SER A 1 86 ? -4.881 4.977 0.304 1.00 74.75 86 SER A CA 1
ATOM 632 C C . SER A 1 86 ? -5.202 4.347 -1.056 1.00 74.75 86 SER A C 1
ATOM 634 O O . SER A 1 86 ? -4.297 4.127 -1.857 1.00 74.75 86 SER A O 1
ATOM 636 N N . VAL A 1 87 ? -6.485 4.137 -1.380 1.00 80.94 87 VAL A N 1
ATOM 637 C CA . VAL A 1 87 ? -6.906 3.622 -2.697 1.00 80.94 87 VAL A CA 1
ATOM 638 C C . VAL A 1 87 ? -6.503 4.575 -3.823 1.00 80.94 87 VAL A C 1
ATOM 640 O O . VAL A 1 87 ? -5.931 4.133 -4.818 1.00 80.94 87 VAL A O 1
ATOM 643 N N . ILE A 1 88 ? -6.771 5.877 -3.682 1.00 81.12 88 ILE A N 1
ATOM 644 C CA . ILE A 1 88 ? -6.396 6.878 -4.693 1.00 81.12 88 ILE A CA 1
ATOM 645 C C . ILE A 1 88 ? -4.873 6.938 -4.842 1.00 81.12 88 ILE A C 1
ATOM 647 O O . ILE A 1 88 ? -4.368 6.929 -5.964 1.00 81.12 88 ILE A O 1
ATOM 651 N N . GLY A 1 89 ? -4.142 6.954 -3.726 1.00 78.62 89 GLY A N 1
ATOM 652 C CA . GLY A 1 89 ? -2.684 6.930 -3.704 1.00 78.62 89 GLY A CA 1
ATOM 653 C C . GLY A 1 89 ? -2.135 5.714 -4.441 1.00 78.62 89 GLY A C 1
ATOM 654 O O . GLY A 1 89 ? -1.320 5.866 -5.350 1.00 78.62 89 GLY A O 1
ATOM 655 N N . ASP A 1 90 ? -2.631 4.520 -4.131 1.00 78.25 90 ASP A N 1
ATOM 656 C CA . ASP A 1 90 ? -2.216 3.289 -4.797 1.00 78.25 90 ASP A CA 1
ATOM 657 C C . ASP A 1 90 ? -2.558 3.311 -6.300 1.00 78.25 90 ASP A C 1
ATOM 659 O O . ASP A 1 90 ? -1.692 2.986 -7.111 1.00 78.25 90 ASP A O 1
ATOM 663 N N . ILE A 1 91 ? -3.749 3.777 -6.704 1.00 81.25 91 ILE A N 1
ATOM 664 C CA . ILE A 1 91 ? -4.137 3.903 -8.125 1.00 81.25 91 ILE A CA 1
ATOM 665 C C . ILE A 1 91 ? -3.215 4.872 -8.875 1.00 81.25 91 ILE A C 1
ATOM 667 O O . ILE A 1 91 ? -2.771 4.560 -9.980 1.00 81.25 91 ILE A O 1
ATOM 671 N N . LEU A 1 92 ? -2.909 6.033 -8.291 1.00 81.88 92 LEU A N 1
ATOM 672 C CA . LEU A 1 92 ? -2.052 7.041 -8.923 1.00 81.88 92 LEU A CA 1
ATOM 673 C C . LEU A 1 92 ? -0.583 6.605 -8.972 1.00 81.88 92 LEU A C 1
ATOM 675 O O . LEU A 1 92 ? 0.129 6.918 -9.926 1.00 81.88 92 LEU A O 1
ATOM 679 N N . THR A 1 93 ? -0.121 5.866 -7.963 1.00 78.06 93 THR A N 1
ATOM 680 C CA . THR A 1 93 ? 1.282 5.434 -7.857 1.00 78.06 93 THR A CA 1
ATOM 681 C C . THR A 1 93 ? 1.544 4.127 -8.612 1.00 78.06 93 THR A C 1
ATOM 683 O O . THR A 1 93 ? 2.6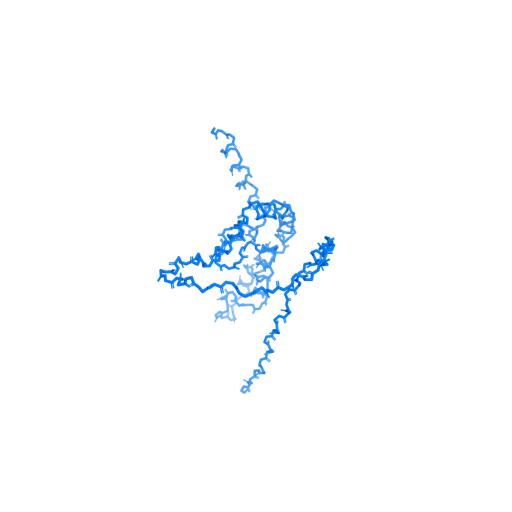96 3.808 -8.928 1.00 78.06 93 THR A O 1
ATOM 686 N N . TRP A 1 94 ? 0.496 3.368 -8.944 1.00 80.81 94 TRP A N 1
ATOM 687 C CA . TRP A 1 94 ? 0.611 2.081 -9.626 1.00 80.81 94 TRP A CA 1
ATOM 688 C C . TRP A 1 94 ? 1.283 2.168 -11.007 1.00 80.81 94 TRP A C 1
ATOM 690 O O . TRP A 1 94 ? 2.276 1.464 -11.199 1.00 8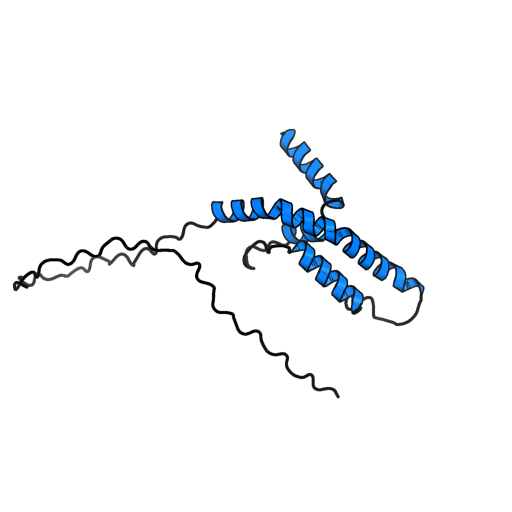0.81 94 TRP A O 1
ATOM 700 N N . PRO A 1 95 ? 0.874 3.050 -11.947 1.00 81.44 95 PRO A N 1
ATOM 701 C CA . PRO A 1 95 ? 1.510 3.148 -13.264 1.00 81.44 95 PRO A CA 1
ATOM 702 C C . PRO A 1 95 ? 2.996 3.498 -13.174 1.00 81.44 95 PRO A C 1
ATOM 704 O O . PRO A 1 95 ? 3.814 2.953 -13.917 1.00 81.44 95 PRO A O 1
ATOM 707 N N . TYR A 1 96 ? 3.352 4.372 -12.227 1.00 81.00 96 TYR A N 1
ATOM 708 C CA . TYR A 1 96 ? 4.740 4.737 -11.973 1.00 81.00 96 TYR A CA 1
ATOM 709 C C . TYR A 1 96 ? 5.534 3.542 -11.443 1.00 81.00 96 TYR A C 1
ATOM 711 O O . TYR A 1 96 ? 6.631 3.270 -11.920 1.00 81.00 96 TYR A O 1
ATOM 719 N N . THR A 1 97 ? 4.965 2.795 -10.495 1.00 78.56 97 THR A N 1
ATOM 720 C CA . THR A 1 97 ? 5.607 1.608 -9.921 1.00 78.56 97 THR A CA 1
ATOM 721 C C . THR A 1 97 ? 5.801 0.517 -10.970 1.00 78.56 97 THR A C 1
ATOM 723 O O . THR A 1 97 ? 6.897 -0.020 -11.071 1.00 78.56 97 THR A O 1
ATOM 726 N N . VAL A 1 98 ? 4.790 0.235 -11.797 1.00 83.00 98 VAL A N 1
ATOM 727 C CA . VAL A 1 98 ? 4.889 -0.741 -12.896 1.00 83.00 98 VAL A CA 1
ATOM 728 C C . VAL A 1 98 ? 5.966 -0.327 -13.895 1.00 83.00 98 VAL A C 1
ATOM 730 O O . VAL A 1 98 ? 6.825 -1.134 -14.236 1.00 83.00 98 VAL A O 1
ATOM 733 N N . SER A 1 99 ? 5.969 0.940 -14.317 1.00 85.06 99 SER A N 1
ATOM 734 C CA . SER A 1 99 ? 6.968 1.448 -15.266 1.00 85.06 99 SER A CA 1
ATOM 735 C C . SER A 1 99 ? 8.377 1.389 -14.682 1.00 85.06 99 SER A C 1
ATOM 737 O O . SER A 1 99 ? 9.311 0.956 -15.350 1.00 85.06 99 SER A O 1
ATOM 739 N N . PHE A 1 100 ? 8.534 1.787 -13.419 1.00 81.75 100 PHE A N 1
ATOM 740 C CA . PHE A 1 100 ? 9.815 1.734 -12.728 1.00 81.75 100 PHE A CA 1
ATOM 741 C C . PHE A 1 100 ? 10.329 0.296 -12.620 1.00 81.75 100 PHE A C 1
ATOM 743 O O . PHE A 1 100 ? 11.499 0.061 -12.905 1.00 81.75 100 PHE A O 1
ATOM 750 N N . THR A 1 101 ? 9.472 -0.661 -12.257 1.00 81.12 101 THR A N 1
ATOM 751 C CA . THR A 1 101 ? 9.847 -2.078 -12.196 1.00 81.12 101 THR A CA 1
ATOM 752 C C . THR A 1 101 ? 10.256 -2.594 -13.570 1.00 81.12 101 THR A C 1
ATOM 754 O O . THR A 1 101 ? 11.337 -3.148 -13.685 1.00 81.12 101 THR A O 1
ATOM 757 N N . LEU A 1 102 ? 9.474 -2.334 -14.624 1.00 84.88 102 LEU A N 1
ATOM 758 C CA . LEU A 1 102 ? 9.798 -2.777 -15.988 1.00 84.88 102 LEU A CA 1
ATOM 759 C C . LEU A 1 102 ? 11.132 -2.218 -16.503 1.00 84.88 102 LEU A C 1
ATOM 761 O O . LEU A 1 102 ? 11.866 -2.916 -17.191 1.00 84.88 102 LEU A O 1
ATOM 765 N N . ILE A 1 103 ? 11.457 -0.965 -16.174 1.00 83.94 103 ILE A N 1
ATOM 766 C CA . ILE A 1 103 ? 12.716 -0.329 -16.597 1.00 83.94 103 ILE A CA 1
ATOM 767 C C . ILE A 1 103 ? 13.916 -0.865 -15.803 1.00 83.94 103 ILE A C 1
ATOM 769 O O . ILE A 1 103 ? 15.020 -0.930 -16.338 1.00 83.94 103 ILE A O 1
ATOM 773 N N . ASN A 1 104 ? 13.716 -1.214 -14.530 1.00 81.62 104 ASN A N 1
ATOM 774 C CA . ASN A 1 104 ? 14.785 -1.666 -13.637 1.00 81.62 104 ASN A CA 1
ATOM 775 C C . ASN A 1 104 ? 14.824 -3.188 -13.457 1.00 81.62 104 ASN A C 1
ATOM 777 O O . ASN A 1 104 ? 15.615 -3.668 -12.641 1.00 81.62 104 ASN A O 1
ATOM 781 N N . GLU A 1 105 ? 13.993 -3.951 -14.173 1.00 83.19 105 GLU A N 1
ATOM 782 C CA . GLU A 1 105 ? 14.089 -5.404 -14.149 1.00 83.19 105 GLU A CA 1
ATOM 783 C C . GLU A 1 105 ? 15.491 -5.799 -14.625 1.00 83.19 105 GLU A C 1
ATOM 785 O O . GLU A 1 105 ? 15.938 -5.345 -15.686 1.00 83.19 105 GLU A O 1
ATOM 790 N N . PRO A 1 106 ? 16.228 -6.596 -13.831 1.00 81.56 106 PRO A N 1
ATOM 791 C CA . PRO A 1 106 ? 17.548 -7.035 -14.232 1.00 81.56 106 PRO A CA 1
ATOM 792 C C . PRO A 1 106 ? 17.393 -7.806 -15.536 1.00 81.56 106 PRO A C 1
ATOM 794 O O . PRO A 1 106 ? 16.689 -8.815 -15.584 1.00 81.56 106 PRO A O 1
ATOM 797 N N . VAL A 1 107 ? 18.042 -7.311 -16.595 1.00 83.50 107 VAL A N 1
ATOM 798 C CA . VAL A 1 107 ? 18.095 -8.003 -17.883 1.00 83.50 107 VAL A CA 1
ATOM 799 C C . VAL A 1 107 ? 18.510 -9.440 -17.581 1.00 83.50 107 VAL A C 1
ATOM 801 O O . VAL A 1 107 ? 19.574 -9.610 -16.970 1.00 83.50 107 VAL A O 1
ATOM 804 N N . PRO A 1 108 ? 17.690 -10.451 -17.946 1.00 82.19 108 PRO A N 1
ATOM 805 C CA . PRO A 1 108 ? 18.018 -11.842 -17.699 1.00 82.19 108 PRO A CA 1
ATOM 806 C C . PRO A 1 108 ? 19.427 -12.066 -18.208 1.00 82.19 108 PRO A C 1
ATOM 808 O O . PRO A 1 108 ? 19.686 -11.927 -19.406 1.00 82.19 108 PRO A O 1
ATOM 811 N N . THR A 1 109 ? 20.361 -12.294 -17.284 1.00 81.94 109 THR A N 1
ATOM 812 C CA . THR A 1 109 ? 21.744 -12.504 -17.678 1.00 81.94 109 THR A CA 1
ATOM 813 C C . THR A 1 109 ? 21.692 -13.750 -18.541 1.00 81.94 109 THR A C 1
ATOM 815 O O . THR A 1 109 ? 21.209 -14.775 -18.045 1.00 81.94 109 THR A O 1
ATOM 818 N N . PRO A 1 110 ? 22.058 -13.673 -19.836 1.00 81.44 110 PRO A N 1
ATOM 819 C CA . PRO A 1 110 ? 22.023 -14.851 -20.676 1.00 81.44 110 PRO A CA 1
ATOM 820 C C . PRO A 1 110 ? 22.810 -15.911 -19.925 1.00 81.44 110 PRO A C 1
ATOM 822 O O . PRO A 1 110 ? 23.918 -15.624 -19.464 1.00 81.44 110 PRO A O 1
ATOM 825 N N . LEU A 1 111 ? 22.193 -17.080 -19.721 1.00 79.31 111 LEU A N 1
ATOM 826 C CA . LEU A 1 111 ? 22.878 -18.250 -19.196 1.00 79.31 111 LEU A CA 1
ATOM 827 C C . LEU A 1 111 ? 24.114 -18.390 -20.072 1.00 79.31 111 LEU A C 1
ATOM 829 O O . LEU A 1 111 ? 24.014 -18.810 -21.225 1.00 79.31 111 LEU A O 1
ATOM 833 N N . MET A 1 112 ? 25.261 -17.943 -19.559 1.00 79.56 112 MET A N 1
ATOM 834 C CA . MET A 1 112 ? 26.533 -18.251 -20.165 1.00 79.56 112 MET A CA 1
ATOM 835 C C . MET A 1 112 ? 26.599 -19.756 -20.015 1.00 79.56 112 MET A C 1
ATOM 837 O O . MET A 1 112 ? 26.900 -20.272 -18.937 1.00 79.56 112 MET A O 1
ATOM 841 N N . GLY A 1 113 ? 26.187 -20.455 -21.077 1.00 78.25 113 GLY A N 1
ATOM 842 C CA . GLY A 1 113 ? 26.387 -21.882 -21.188 1.00 78.25 113 GLY A CA 1
ATOM 843 C C . GLY A 1 113 ? 27.840 -22.133 -20.810 1.00 78.25 113 GLY A C 1
ATOM 844 O O . GLY A 1 113 ? 28.686 -21.297 -21.157 1.00 78.25 113 GLY A O 1
ATOM 845 N N . PRO A 1 114 ? 28.124 -23.192 -20.034 1.00 75.88 114 PRO A N 1
ATOM 846 C CA . PRO A 1 114 ? 29.482 -23.478 -19.610 1.00 75.88 114 PRO A CA 1
ATOM 847 C C . PRO A 1 114 ? 30.358 -23.381 -20.851 1.00 75.88 114 PRO A C 1
ATOM 849 O O . PRO A 1 114 ? 30.141 -24.119 -21.812 1.00 75.88 114 PRO A O 1
ATOM 852 N N . SER A 1 115 ? 31.259 -22.392 -20.864 1.00 70.69 115 SER A N 1
ATOM 853 C CA . SER A 1 115 ? 32.249 -22.261 -21.921 1.00 70.69 115 SER A CA 1
ATOM 854 C C . SER A 1 115 ? 32.925 -23.613 -21.956 1.00 70.69 115 SER A C 1
ATOM 856 O O . SER A 1 115 ? 33.538 -24.012 -20.962 1.00 70.69 115 SER A O 1
ATOM 858 N N . SER A 1 116 ? 32.677 -24.377 -23.019 1.00 71.75 116 SER A N 1
ATOM 859 C CA . SER A 1 116 ? 33.284 -25.680 -23.190 1.00 71.75 116 SER A CA 1
ATOM 860 C C . SER A 1 116 ? 34.777 -25.415 -23.171 1.00 71.75 116 SER A C 1
ATOM 862 O O . SER A 1 116 ? 35.319 -24.872 -24.136 1.00 71.75 116 SER A O 1
ATOM 864 N N . ALA A 1 117 ? 35.413 -25.699 -22.034 1.00 72.94 117 ALA A N 1
ATOM 865 C CA . ALA A 1 117 ? 36.848 -25.588 -21.910 1.00 72.94 117 ALA A CA 1
ATOM 866 C C . ALA A 1 117 ? 37.437 -26.360 -23.097 1.00 72.94 117 ALA A C 1
ATOM 868 O O . ALA A 1 117 ? 36.958 -27.467 -23.376 1.00 72.94 117 ALA A O 1
ATOM 869 N N . PRO A 1 118 ? 38.395 -25.783 -23.841 1.00 67.88 118 PRO A N 1
ATOM 870 C CA . PRO A 1 118 ? 39.021 -26.492 -24.941 1.00 67.88 118 PRO A CA 1
ATOM 871 C C . PRO A 1 118 ? 39.606 -27.773 -24.361 1.00 67.88 118 PRO A C 1
ATOM 873 O O . PRO A 1 118 ? 40.539 -27.720 -23.566 1.00 67.88 118 PRO A O 1
ATOM 876 N N . VAL A 1 119 ? 39.001 -28.911 -24.701 1.00 72.19 119 VAL A N 1
ATOM 877 C CA . VAL A 1 119 ? 39.494 -30.229 -24.313 1.00 72.19 119 VAL A CA 1
ATOM 878 C C . VAL A 1 119 ? 40.875 -30.364 -24.955 1.00 72.19 119 VAL A C 1
ATOM 880 O O . VAL A 1 119 ? 40.958 -30.423 -26.187 1.00 72.19 119 VAL A O 1
ATOM 883 N N . PRO A 1 120 ? 41.973 -30.388 -24.181 1.00 62.94 120 PRO A N 1
ATOM 884 C CA . PRO A 1 120 ? 43.290 -30.627 -24.738 1.00 62.94 120 PRO A CA 1
ATOM 885 C C . PRO A 1 120 ? 43.359 -32.123 -25.052 1.00 62.94 120 PRO A C 1
ATOM 887 O O . PRO A 1 120 ? 43.559 -32.935 -24.153 1.00 62.94 120 PRO A O 1
ATOM 890 N N . GLY A 1 121 ? 43.120 -32.504 -26.310 1.00 63.84 121 GLY A N 1
ATOM 891 C CA . GLY A 1 121 ? 43.303 -33.895 -26.743 1.00 63.84 121 GLY A CA 1
ATOM 892 C C . GLY A 1 121 ? 42.275 -34.474 -27.711 1.00 63.84 121 GLY A C 1
ATOM 893 O O . GLY A 1 121 ? 42.025 -35.675 -27.657 1.00 63.84 121 GLY A O 1
ATOM 894 N N . ALA A 1 122 ? 41.693 -33.684 -28.618 1.00 52.91 122 ALA A N 1
ATOM 895 C CA . ALA A 1 122 ? 41.013 -34.261 -29.778 1.00 52.91 122 ALA A CA 1
ATOM 896 C C . ALA A 1 122 ? 42.062 -34.827 -30.753 1.00 52.91 122 ALA A C 1
ATOM 898 O O . ALA A 1 122 ? 42.581 -34.128 -31.623 1.00 52.91 122 ALA A O 1
ATOM 899 N N . VAL A 1 123 ? 42.403 -36.102 -30.570 1.00 66.12 123 VAL A N 1
ATOM 900 C CA . VAL A 1 123 ? 43.087 -36.911 -31.582 1.00 66.12 123 VAL A CA 1
ATOM 901 C C . VAL A 1 123 ? 42.214 -36.916 -32.838 1.00 66.12 123 VAL A C 1
ATOM 903 O O . VAL A 1 123 ? 41.042 -37.283 -32.788 1.00 66.12 123 VAL A O 1
ATOM 906 N N . LEU A 1 124 ? 42.792 -36.479 -33.957 1.00 54.25 124 LEU A N 1
ATOM 907 C CA . LEU A 1 124 ? 42.197 -36.537 -35.289 1.00 54.25 124 LEU A CA 1
ATOM 908 C C . LEU A 1 124 ? 41.867 -37.997 -35.639 1.00 54.25 124 LEU A C 1
ATOM 910 O O . LEU A 1 124 ? 42.754 -38.754 -36.027 1.00 54.25 124 LEU A O 1
ATOM 914 N N . ILE A 1 125 ? 40.599 -38.394 -35.522 1.00 61.91 125 ILE A N 1
ATOM 915 C CA . ILE A 1 125 ? 40.096 -39.598 -36.192 1.00 61.91 125 ILE A CA 1
ATOM 916 C C . ILE A 1 125 ? 39.609 -39.168 -37.583 1.00 61.91 125 ILE A C 1
ATOM 918 O O . ILE A 1 125 ? 38.807 -38.234 -37.680 1.00 61.91 125 ILE A O 1
ATOM 922 N N . PRO A 1 126 ? 40.097 -39.794 -38.669 1.00 57.84 126 PRO A N 1
ATOM 923 C CA . PRO A 1 126 ? 39.697 -39.444 -40.022 1.00 57.84 126 PRO A CA 1
ATOM 924 C C . PRO A 1 126 ? 38.212 -39.738 -40.259 1.00 57.84 126 PRO A C 1
ATOM 926 O O . PRO A 1 126 ? 37.667 -40.752 -39.824 1.00 57.84 126 PRO A O 1
ATOM 929 N N . ALA A 1 127 ? 37.579 -38.812 -40.973 1.00 50.78 127 ALA A N 1
ATOM 930 C CA . ALA A 1 127 ? 36.176 -38.815 -41.342 1.00 50.78 127 ALA A CA 1
ATOM 931 C C . ALA A 1 127 ? 35.763 -40.093 -42.095 1.00 50.78 127 ALA A C 1
ATOM 933 O O . ALA A 1 127 ? 36.303 -40.400 -43.157 1.00 50.78 127 ALA A O 1
ATOM 934 N N . GLN A 1 128 ? 34.735 -40.782 -41.595 1.00 51.12 128 GLN A N 1
ATOM 935 C CA . GLN A 1 128 ? 33.872 -41.613 -42.433 1.00 51.12 128 GLN A CA 1
ATOM 936 C C . GLN A 1 128 ? 32.611 -40.816 -42.765 1.00 51.12 128 GLN A C 1
ATOM 938 O O . GLN A 1 128 ? 31.948 -40.269 -41.885 1.00 51.12 128 GLN A O 1
ATOM 943 N N . GLY A 1 129 ? 32.345 -40.697 -44.067 1.00 56.16 129 GLY A N 1
ATOM 944 C CA . GLY A 1 129 ? 31.283 -39.876 -44.630 1.00 56.16 129 GLY A CA 1
ATOM 945 C C . GLY A 1 129 ? 29.901 -40.300 -44.149 1.00 56.16 129 GLY A C 1
ATOM 946 O O . GLY A 1 129 ? 29.456 -41.415 -44.410 1.00 56.16 129 GLY A O 1
ATOM 947 N N . SER A 1 130 ? 29.209 -39.369 -43.497 1.00 57.94 130 SER A N 1
ATOM 948 C CA . SER A 1 130 ? 27.763 -39.423 -43.325 1.00 57.94 130 SER A CA 1
ATOM 949 C C . SER A 1 130 ? 27.123 -38.593 -44.432 1.00 57.94 130 SER A C 1
ATOM 951 O O . SER A 1 130 ? 27.430 -37.414 -44.616 1.00 57.94 130 SER A O 1
ATOM 953 N N . VAL A 1 131 ? 26.280 -39.261 -45.211 1.00 61.41 131 VAL A N 1
ATOM 954 C CA . VAL A 1 131 ? 25.515 -38.709 -46.323 1.00 61.41 131 VAL A CA 1
ATOM 955 C C . VAL A 1 131 ? 24.514 -37.689 -45.777 1.00 61.41 131 VAL A C 1
ATOM 957 O O . VAL A 1 131 ? 23.664 -38.011 -44.951 1.00 61.41 131 VAL A O 1
ATOM 960 N N . PHE A 1 132 ? 24.624 -36.452 -46.257 1.00 54.75 132 PHE A N 1
ATOM 961 C CA . PHE A 1 132 ? 23.662 -35.381 -46.018 1.00 54.75 132 PHE A CA 1
ATOM 962 C C . PHE A 1 132 ? 22.284 -35.759 -46.580 1.00 54.75 132 PHE A C 1
ATOM 964 O O . PHE A 1 132 ? 22.143 -35.989 -47.780 1.00 54.75 132 PHE A O 1
ATOM 971 N N . ALA A 1 133 ? 21.260 -35.743 -45.726 1.00 64.44 133 ALA A N 1
ATOM 972 C CA . ALA A 1 133 ? 19.875 -35.565 -46.151 1.00 64.44 133 ALA A CA 1
ATOM 973 C C . ALA A 1 133 ? 19.540 -34.055 -46.135 1.00 64.44 133 ALA A C 1
ATOM 975 O O . ALA A 1 133 ? 19.939 -33.360 -45.195 1.00 64.44 133 ALA A O 1
ATOM 976 N N . PRO A 1 134 ? 18.858 -33.519 -47.165 1.00 63.75 134 PRO A N 1
ATOM 977 C CA . PRO A 1 134 ? 18.586 -32.093 -47.293 1.00 63.75 134 PRO A CA 1
ATOM 978 C C . PRO A 1 134 ? 17.491 -31.615 -46.332 1.00 63.75 134 PRO A C 1
ATOM 980 O O . PRO A 1 134 ? 16.597 -32.357 -45.929 1.00 63.75 134 PRO A O 1
ATOM 983 N N . GLY A 1 135 ? 17.626 -30.340 -45.972 1.00 58.94 135 GLY A N 1
ATOM 984 C CA . GLY A 1 135 ? 16.980 -29.679 -44.850 1.00 58.94 135 GLY A CA 1
ATOM 985 C C . GLY A 1 135 ? 15.460 -29.567 -44.904 1.00 58.94 135 GLY A C 1
ATOM 986 O O . GLY A 1 135 ? 14.851 -29.335 -45.945 1.00 58.94 135 GLY A O 1
ATOM 987 N N . VAL A 1 136 ? 14.878 -29.616 -43.708 1.00 62.72 136 VAL A N 1
ATOM 988 C CA . VAL A 1 136 ? 13.567 -29.046 -43.413 1.00 62.72 136 VAL A CA 1
ATOM 989 C C . VAL A 1 136 ? 13.813 -27.796 -42.579 1.00 62.72 136 VAL A C 1
ATOM 991 O O . VAL A 1 136 ? 14.227 -27.875 -41.425 1.00 62.72 136 VAL A O 1
ATOM 994 N N . THR A 1 137 ? 13.603 -26.639 -43.195 1.00 67.38 137 THR A N 1
ATOM 995 C CA . THR A 1 137 ? 13.616 -25.328 -42.546 1.00 67.38 137 THR A CA 1
ATOM 996 C C . THR A 1 137 ? 12.338 -25.191 -41.712 1.00 67.38 137 THR A C 1
ATOM 998 O O . THR A 1 137 ? 11.256 -25.155 -42.303 1.00 67.38 137 THR A O 1
ATOM 1001 N N . PRO A 1 138 ? 12.387 -25.118 -40.369 1.00 62.47 138 PRO A N 1
ATOM 1002 C CA . PRO A 1 138 ? 11.201 -24.772 -39.605 1.00 62.47 138 PRO A CA 1
ATOM 1003 C C . PRO A 1 138 ? 10.894 -23.283 -39.806 1.00 62.47 138 PRO A C 1
ATOM 1005 O O . PRO A 1 138 ? 11.764 -22.421 -39.681 1.00 62.47 138 PRO A O 1
ATOM 1008 N N . ALA A 1 139 ? 9.643 -22.999 -40.162 1.00 69.44 139 ALA A N 1
ATOM 1009 C CA . ALA A 1 139 ? 9.114 -21.650 -40.296 1.00 69.44 139 ALA A CA 1
ATOM 1010 C C . ALA A 1 139 ? 9.229 -20.872 -38.967 1.00 69.44 139 ALA A C 1
ATOM 1012 O O . ALA A 1 139 ? 9.156 -21.482 -37.895 1.00 69.44 139 ALA A O 1
ATOM 1013 N N . PRO A 1 140 ? 9.366 -19.534 -39.009 1.00 60.69 140 PRO A N 1
ATOM 1014 C CA . PRO A 1 140 ? 9.328 -18.706 -37.813 1.00 60.69 140 PRO A CA 1
ATOM 1015 C C . PRO A 1 140 ? 7.936 -18.806 -37.182 1.00 60.69 140 PRO A C 1
ATOM 1017 O O . PRO A 1 140 ? 6.969 -18.212 -37.656 1.00 60.69 140 PRO A O 1
ATOM 1020 N N . GLY A 1 141 ? 7.835 -19.603 -36.120 1.00 55.41 141 GLY A N 1
ATOM 1021 C CA . GLY A 1 141 ? 6.654 -19.648 -35.276 1.00 55.41 141 GLY A CA 1
ATOM 1022 C C . GLY A 1 141 ? 6.473 -18.290 -34.613 1.00 55.41 141 GLY A C 1
ATOM 1023 O O . GLY A 1 141 ? 7.333 -17.838 -33.859 1.00 55.41 141 GLY A O 1
ATOM 1024 N N . SER A 1 142 ? 5.350 -17.643 -34.903 1.00 53.41 142 SER A N 1
ATOM 1025 C CA . SER A 1 142 ? 4.810 -16.534 -34.129 1.00 53.41 142 SER A CA 1
ATOM 1026 C C . SER A 1 142 ? 4.562 -17.019 -32.700 1.00 53.41 142 SER A C 1
ATOM 1028 O O . SER A 1 142 ? 3.503 -17.564 -32.388 1.00 53.41 142 SER A O 1
ATOM 1030 N N . GLY A 1 143 ? 5.583 -16.894 -31.854 1.00 47.41 143 GLY A N 1
ATOM 1031 C CA . GLY A 1 143 ? 5.495 -17.157 -30.428 1.00 47.41 143 GLY A CA 1
ATOM 1032 C C . GLY A 1 143 ? 4.585 -16.122 -29.789 1.00 47.41 143 GLY A C 1
ATOM 1033 O O . GLY A 1 143 ? 5.029 -15.048 -29.396 1.00 47.41 143 GLY A O 1
ATOM 1034 N N . GLU A 1 144 ? 3.298 -16.438 -29.711 1.00 57.19 144 GLU A N 1
ATOM 1035 C CA . GLU A 1 144 ? 2.377 -15.781 -28.798 1.00 57.19 144 GLU A CA 1
ATOM 1036 C C . GLU A 1 144 ? 2.827 -16.156 -27.382 1.00 57.19 144 GLU A C 1
ATOM 1038 O O . GLU A 1 144 ? 2.557 -17.253 -26.886 1.00 57.19 144 GLU A O 1
ATOM 1043 N N . THR A 1 145 ? 3.596 -15.264 -26.757 1.00 52.47 145 THR A N 1
ATOM 1044 C CA . THR A 1 145 ? 4.026 -15.375 -25.363 1.00 52.47 145 THR A CA 1
ATOM 1045 C C . THR A 1 145 ? 2.794 -15.258 -24.474 1.00 52.47 145 THR A C 1
ATOM 1047 O O . THR A 1 145 ? 2.476 -14.190 -23.954 1.00 52.47 145 THR A O 1
ATOM 1050 N N . ARG A 1 146 ? 2.047 -16.355 -24.318 1.00 57.31 146 ARG A N 1
ATOM 1051 C CA . ARG A 1 146 ? 1.012 -16.429 -23.292 1.00 57.31 146 ARG A CA 1
ATOM 1052 C C . ARG A 1 146 ? 1.704 -16.322 -21.934 1.00 57.31 146 ARG A C 1
ATOM 1054 O O . ARG A 1 146 ? 2.604 -17.122 -21.667 1.00 57.31 146 ARG A O 1
ATOM 1061 N N . PRO A 1 147 ? 1.314 -15.359 -21.081 1.00 61.06 147 PRO A N 1
ATOM 1062 C CA . PRO A 1 147 ? 1.857 -15.258 -19.741 1.00 61.06 147 PRO A CA 1
ATOM 1063 C C . PRO A 1 147 ? 1.608 -16.582 -19.025 1.00 61.06 147 PRO A C 1
ATOM 1065 O O . PRO A 1 147 ? 0.472 -17.041 -18.887 1.00 61.06 147 PRO A O 1
ATOM 1068 N N . MET A 1 148 ? 2.705 -17.221 -18.636 1.00 66.38 148 MET A N 1
ATOM 1069 C CA . MET A 1 148 ? 2.709 -18.455 -17.874 1.00 66.38 148 MET A CA 1
ATOM 1070 C C . MET A 1 148 ? 2.127 -18.125 -16.500 1.00 66.38 148 MET A C 1
ATOM 1072 O O . MET A 1 148 ? 2.815 -17.582 -15.641 1.00 66.38 148 MET A O 1
ATOM 1076 N N . ILE A 1 149 ? 0.827 -18.373 -16.321 1.00 67.31 149 ILE A N 1
ATOM 1077 C CA . ILE A 1 149 ? 0.172 -18.252 -15.019 1.00 67.31 149 ILE A CA 1
ATOM 1078 C C . ILE A 1 149 ? 0.837 -19.301 -14.121 1.00 67.31 149 ILE A C 1
ATOM 1080 O O . ILE A 1 149 ? 0.749 -20.493 -14.436 1.00 67.31 149 ILE A O 1
ATOM 1084 N N . PRO A 1 150 ? 1.544 -18.900 -13.050 1.00 72.38 150 PRO A N 1
ATOM 1085 C CA . PRO A 1 150 ? 2.180 -19.858 -12.166 1.00 72.38 150 PRO A CA 1
ATOM 1086 C C . PRO A 1 150 ? 1.108 -20.780 -11.568 1.00 72.38 150 PRO A C 1
ATOM 1088 O O . PRO A 1 150 ? 0.017 -20.309 -11.227 1.00 72.38 150 PRO A O 1
ATOM 1091 N N . PRO A 1 151 ? 1.384 -22.092 -11.457 1.00 71.38 151 PRO A N 1
ATOM 1092 C CA . PRO A 1 151 ? 0.442 -23.036 -10.876 1.00 71.38 151 PRO A CA 1
ATOM 1093 C C . PRO A 1 151 ? 0.069 -22.565 -9.470 1.00 71.38 151 PRO A C 1
ATOM 1095 O O . PRO A 1 151 ? 0.941 -22.257 -8.656 1.00 71.38 151 PRO A O 1
ATOM 1098 N N . ALA A 1 152 ? -1.236 -22.468 -9.211 1.00 70.44 152 ALA A N 1
ATOM 1099 C CA . ALA A 1 152 ? -1.760 -22.041 -7.925 1.00 70.44 152 ALA A CA 1
ATOM 1100 C C . ALA A 1 152 ? -1.194 -22.951 -6.827 1.00 70.44 152 ALA A C 1
ATOM 1102 O O . ALA A 1 152 ? -1.495 -24.143 -6.783 1.00 70.44 152 ALA A O 1
ATOM 1103 N N . VAL A 1 153 ? -0.351 -22.388 -5.959 1.00 81.75 153 VAL A N 1
ATOM 1104 C CA . VAL A 1 153 ? 0.156 -23.087 -4.778 1.00 81.75 153 VAL A CA 1
ATOM 1105 C C . VAL A 1 153 ? -1.052 -23.398 -3.889 1.00 81.75 153 VAL A C 1
ATOM 1107 O O . VAL A 1 153 ? -1.752 -22.462 -3.490 1.00 81.75 153 VAL A O 1
ATOM 1110 N N . PRO A 1 154 ? -1.339 -24.678 -3.585 1.00 72.56 154 PRO A N 1
ATOM 1111 C CA . PRO A 1 154 ? -2.441 -25.034 -2.705 1.00 72.56 154 PRO A CA 1
ATOM 1112 C C . PRO A 1 154 ? -2.233 -24.379 -1.337 1.00 72.56 154 PRO A C 1
ATOM 1114 O O . PRO A 1 154 ? -1.242 -24.641 -0.655 1.00 72.56 154 PRO A O 1
ATOM 1117 N N . LEU A 1 155 ? -3.157 -23.500 -0.945 1.00 79.94 155 LEU A N 1
ATOM 1118 C CA . LEU A 1 155 ? -3.154 -22.895 0.383 1.00 79.94 155 LEU A CA 1
ATOM 1119 C C . LEU A 1 155 ? -3.304 -24.000 1.445 1.00 79.94 155 LEU A C 1
ATOM 1121 O O . LEU A 1 155 ? -4.161 -24.875 1.286 1.00 79.94 155 LEU A O 1
ATOM 1125 N N . PRO A 1 156 ? -2.510 -23.973 2.532 1.00 75.75 156 PRO A N 1
ATOM 1126 C CA . PRO A 1 156 ? -2.645 -24.926 3.625 1.00 75.75 156 PRO A CA 1
ATOM 1127 C C . PRO A 1 156 ? -4.066 -24.887 4.190 1.00 75.75 156 PRO A C 1
ATOM 1129 O O . PRO A 1 156 ? -4.552 -23.824 4.583 1.00 75.75 156 PRO A O 1
ATOM 1132 N N . GLN A 1 157 ? -4.735 -26.041 4.242 1.00 78.56 157 GLN A N 1
ATOM 1133 C CA . GLN A 1 157 ? -6.026 -26.130 4.916 1.00 78.56 157 GLN A CA 1
ATOM 1134 C C . GLN A 1 157 ? -5.856 -25.830 6.416 1.00 78.56 157 GLN A C 1
ATOM 1136 O O . GLN A 1 157 ? -4.918 -26.339 7.041 1.00 78.56 157 GLN A O 1
ATOM 1141 N N . PRO A 1 158 ? -6.748 -25.019 7.014 1.00 73.31 158 PRO A N 1
ATOM 1142 C CA . PRO A 1 158 ? -6.710 -24.735 8.440 1.00 73.31 158 PRO A CA 1
ATOM 1143 C C . PRO A 1 158 ? -6.916 -26.028 9.235 1.00 73.31 158 PRO A C 1
ATOM 1145 O O . PRO A 1 158 ? -7.893 -26.749 9.032 1.00 73.31 158 PRO A O 1
ATOM 1148 N N . ARG A 1 159 ? -5.983 -26.326 10.149 1.00 80.38 159 ARG A N 1
ATOM 1149 C CA . ARG A 1 159 ? -6.149 -27.431 11.100 1.00 80.38 159 ARG A CA 1
ATOM 1150 C C . ARG A 1 159 ? -7.324 -27.125 12.034 1.00 80.38 159 ARG A C 1
ATOM 1152 O O . ARG A 1 159 ? -7.414 -25.993 12.513 1.00 80.38 159 ARG A O 1
ATOM 1159 N N . PRO A 1 160 ? -8.181 -28.113 12.337 1.00 75.56 160 PRO A N 1
ATOM 1160 C CA . PRO A 1 160 ? -9.208 -27.955 13.354 1.00 75.56 160 PRO A CA 1
ATOM 1161 C C . PRO A 1 160 ? -8.550 -27.646 14.704 1.00 75.56 160 PRO A C 1
ATOM 1163 O O . PRO A 1 160 ? -7.599 -28.314 15.117 1.00 75.56 160 PRO A O 1
ATOM 1166 N N . ALA A 1 161 ? -9.036 -26.598 15.366 1.00 78.19 161 ALA A N 1
ATOM 1167 C CA . ALA A 1 161 ? -8.624 -26.257 16.715 1.00 78.19 161 ALA A CA 1
ATOM 1168 C C . ALA A 1 161 ? -9.215 -27.291 17.681 1.00 78.19 161 ALA A C 1
ATOM 1170 O O . ALA A 1 161 ? -10.434 -27.430 17.770 1.00 78.19 161 ALA A O 1
ATOM 1171 N N . ASN A 1 162 ? -8.352 -28.011 18.397 1.00 73.56 162 ASN A N 1
ATOM 1172 C CA . ASN A 1 162 ? -8.778 -28.805 19.542 1.00 73.56 162 ASN A CA 1
ATOM 1173 C C . ASN A 1 162 ? -9.198 -27.829 20.647 1.00 73.56 162 ASN A C 1
ATOM 1175 O O . ASN A 1 162 ? -8.350 -27.162 21.240 1.00 73.56 162 ASN A O 1
ATOM 1179 N N . LEU A 1 163 ? -10.505 -27.707 20.862 1.00 67.06 163 LEU A N 1
ATOM 1180 C CA . LEU A 1 163 ? -11.074 -27.001 22.006 1.00 67.06 163 LEU A CA 1
ATOM 1181 C C . LEU A 1 163 ? -10.953 -27.901 23.254 1.00 67.06 163 LEU A C 1
ATOM 1183 O O . LEU A 1 163 ? -11.278 -29.086 23.143 1.00 67.06 163 LEU A O 1
ATOM 1187 N N . PRO A 1 164 ? -10.459 -27.377 24.392 1.00 72.12 164 PRO A N 1
ATOM 1188 C CA . PRO A 1 164 ? -10.500 -28.057 25.687 1.00 72.12 164 PRO A CA 1
ATOM 1189 C C . PRO A 1 164 ? -11.906 -28.070 26.302 1.00 72.12 164 PRO A C 1
ATOM 1191 O O . PRO A 1 164 ? -12.693 -27.136 26.017 1.00 72.12 164 PRO A O 1
#